Protein AF-A0A6B9CPT3-F1 (afdb_monomer_lite)

Structure (mmCIF, N/CA/C/O backbone):
data_AF-A0A6B9CPT3-F1
#
_entry.id   AF-A0A6B9CPT3-F1
#
loop_
_atom_site.group_PDB
_atom_site.id
_atom_site.type_symbol
_atom_site.label_atom_id
_atom_site.label_alt_id
_atom_site.label_comp_id
_atom_site.label_asym_id
_atom_site.label_entity_id
_atom_site.label_seq_id
_atom_site.pdbx_PDB_ins_code
_atom_site.Cartn_x
_atom_site.Cartn_y
_atom_site.Cartn_z
_atom_site.occupancy
_atom_site.B_iso_or_equiv
_atom_site.auth_seq_id
_atom_site.auth_comp_id
_atom_site.auth_asym_id
_atom_site.auth_atom_id
_atom_site.pdbx_PDB_model_num
ATOM 1 N N . MET A 1 1 ? 29.192 -1.427 -37.823 1.00 50.38 1 MET A N 1
ATOM 2 C CA . MET A 1 1 ? 28.369 -2.431 -37.105 1.00 50.38 1 MET A CA 1
ATOM 3 C C . MET A 1 1 ? 28.398 -2.296 -35.576 1.00 50.38 1 MET A C 1
ATOM 5 O O . MET A 1 1 ? 27.333 -2.346 -34.985 1.00 50.38 1 MET A O 1
ATOM 9 N N . LYS A 1 2 ? 29.539 -2.023 -34.915 1.00 53.00 2 LYS A N 1
ATOM 10 C CA . LYS A 1 2 ? 29.607 -1.888 -33.436 1.00 53.00 2 LYS A CA 1
ATOM 11 C C . LYS A 1 2 ? 28.762 -0.747 -32.826 1.00 53.00 2 LYS A C 1
ATOM 13 O O . LYS A 1 2 ? 28.281 -0.882 -31.710 1.00 53.00 2 LYS A O 1
ATOM 18 N N . ARG A 1 3 ? 28.536 0.356 -33.556 1.00 56.22 3 ARG A N 1
ATOM 19 C CA . ARG A 1 3 ? 27.731 1.497 -33.068 1.00 56.22 3 ARG A CA 1
ATOM 20 C C . ARG A 1 3 ? 26.215 1.257 -33.093 1.00 56.22 3 ARG A C 1
ATOM 22 O O . ARG A 1 3 ? 25.515 1.849 -32.286 1.00 56.22 3 ARG A O 1
ATOM 29 N N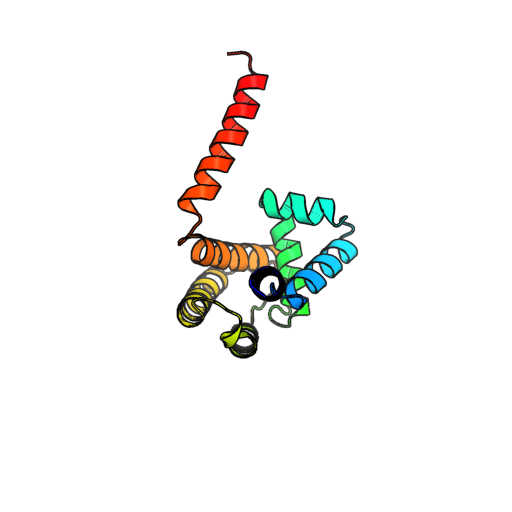 . ALA A 1 4 ? 25.721 0.360 -33.952 1.00 61.12 4 ALA A N 1
ATOM 30 C CA . ALA A 1 4 ? 24.296 0.018 -34.007 1.00 61.12 4 ALA A CA 1
ATOM 31 C C . ALA A 1 4 ? 23.865 -0.850 -32.809 1.00 61.12 4 ALA A C 1
ATOM 33 O O . ALA A 1 4 ? 22.780 -0.667 -32.270 1.00 61.12 4 ALA A O 1
ATOM 34 N N . PHE A 1 5 ? 24.753 -1.730 -32.334 1.00 61.31 5 PHE A N 1
ATOM 35 C CA . PHE A 1 5 ? 24.489 -2.600 -31.183 1.00 61.31 5 PHE A CA 1
ATOM 36 C C . PHE A 1 5 ? 24.385 -1.817 -29.862 1.00 61.31 5 PHE A C 1
ATOM 38 O O . PHE A 1 5 ? 23.575 -2.143 -29.002 1.00 61.31 5 PHE A O 1
ATOM 45 N N . SER A 1 6 ? 25.161 -0.735 -29.726 1.00 62.16 6 SER A N 1
ATOM 46 C CA . SER A 1 6 ? 25.170 0.085 -28.508 1.00 62.16 6 SER A CA 1
ATOM 47 C C . SER A 1 6 ? 23.889 0.905 -28.324 1.00 62.16 6 SER A C 1
ATOM 49 O O . SER A 1 6 ? 23.477 1.124 -27.191 1.00 62.16 6 SER A O 1
ATOM 51 N N . VAL A 1 7 ? 23.249 1.344 -29.412 1.00 66.50 7 VAL A N 1
ATOM 52 C CA . VAL A 1 7 ? 21.976 2.087 -29.346 1.00 66.50 7 VAL A CA 1
ATOM 53 C C . VAL A 1 7 ? 20.823 1.142 -28.998 1.00 66.50 7 VAL A C 1
ATOM 55 O O . VAL A 1 7 ? 19.951 1.499 -28.211 1.00 66.50 7 VAL A O 1
ATOM 58 N N . LEU A 1 8 ? 20.858 -0.093 -29.505 1.00 62.88 8 LEU A N 1
ATOM 59 C CA . LEU A 1 8 ? 19.820 -1.097 -29.265 1.00 62.88 8 LEU A CA 1
ATOM 60 C C . LEU A 1 8 ? 19.758 -1.536 -27.790 1.00 62.88 8 LEU A C 1
ATOM 62 O O . LEU A 1 8 ? 18.670 -1.670 -27.236 1.00 62.88 8 LEU A O 1
ATOM 66 N N . CYS A 1 9 ? 20.910 -1.664 -27.121 1.00 61.91 9 CYS A N 1
ATOM 67 C CA . CYS A 1 9 ? 20.956 -1.949 -25.684 1.00 61.91 9 CYS A CA 1
ATOM 68 C C . CYS A 1 9 ? 20.406 -0.797 -24.830 1.00 61.91 9 CYS A C 1
ATOM 70 O O . CYS A 1 9 ? 19.737 -1.052 -23.836 1.00 61.91 9 CYS A O 1
ATOM 72 N N . VAL A 1 10 ? 20.636 0.462 -25.215 1.00 63.62 10 VAL A N 1
ATOM 73 C CA . VAL A 1 10 ? 20.115 1.622 -24.469 1.00 63.62 10 VAL A CA 1
ATOM 74 C C . VAL A 1 10 ? 18.590 1.711 -24.584 1.00 63.62 10 VAL A C 1
ATOM 76 O O . VAL A 1 10 ? 17.924 1.950 -23.582 1.00 63.62 10 VAL A O 1
ATOM 79 N N . PHE A 1 11 ? 18.020 1.437 -25.763 1.00 59.22 11 PHE A N 1
ATOM 80 C CA . PHE A 1 11 ? 16.563 1.370 -25.933 1.00 59.22 11 PHE A CA 1
ATOM 81 C C . PHE A 1 11 ? 15.926 0.194 -25.180 1.00 59.22 11 PHE A C 1
ATOM 83 O O . PHE A 1 11 ? 14.846 0.357 -24.619 1.00 59.22 11 PHE A O 1
ATOM 90 N N . LEU A 1 12 ? 16.602 -0.959 -25.104 1.00 57.88 12 LEU A N 1
ATOM 91 C CA . LEU A 1 12 ? 16.138 -2.092 -24.298 1.00 57.88 12 LEU A CA 1
ATOM 92 C C . LEU A 1 12 ? 16.146 -1.765 -22.797 1.00 57.88 12 LEU A C 1
ATOM 94 O O . LEU A 1 12 ? 15.153 -2.014 -22.125 1.00 57.88 12 LEU A O 1
ATOM 98 N N . ILE A 1 13 ? 17.208 -1.144 -22.275 1.00 56.84 13 ILE A N 1
ATOM 99 C CA . ILE A 1 13 ? 17.296 -0.772 -20.851 1.00 56.84 13 ILE A CA 1
ATOM 100 C C . ILE A 1 13 ? 16.259 0.304 -20.492 1.00 56.84 13 ILE A C 1
ATOM 102 O O . ILE A 1 13 ? 15.638 0.229 -19.434 1.00 56.84 13 ILE A O 1
ATOM 106 N N . LEU A 1 14 ? 16.025 1.276 -21.380 1.00 52.91 14 LEU A N 1
ATOM 107 C CA . LEU A 1 14 ? 14.992 2.293 -21.173 1.00 52.91 14 LEU A CA 1
ATOM 108 C C . LEU A 1 14 ? 13.578 1.697 -21.219 1.00 52.91 14 LEU A C 1
ATOM 110 O O . LEU A 1 14 ? 12.744 2.100 -20.418 1.00 52.91 14 LEU A O 1
ATOM 114 N N . GLY A 1 15 ? 13.312 0.705 -22.076 1.00 53.53 15 GLY A N 1
ATOM 115 C CA . GLY A 1 15 ? 12.013 0.021 -22.132 1.00 53.53 15 GLY A CA 1
ATOM 116 C C . GLY A 1 15 ? 11.640 -0.709 -20.835 1.00 53.53 15 GLY A C 1
ATOM 117 O O . GLY A 1 15 ? 10.478 -0.683 -20.438 1.00 53.53 15 GLY A O 1
ATOM 118 N N . TYR A 1 16 ? 12.620 -1.288 -20.134 1.00 53.69 16 TYR A N 1
ATOM 119 C CA . TYR A 1 16 ? 12.400 -1.971 -18.851 1.00 53.69 16 TYR A CA 1
ATOM 120 C C . TYR A 1 16 ? 12.126 -1.020 -17.674 1.00 53.69 16 TYR A C 1
ATOM 122 O O . TYR A 1 16 ? 11.548 -1.441 -16.678 1.00 53.69 16 TYR A O 1
ATOM 130 N N . ALA A 1 17 ? 12.513 0.256 -17.762 1.00 49.72 17 ALA A N 1
ATOM 131 C CA . ALA A 1 17 ? 12.327 1.209 -16.665 1.00 49.72 17 ALA A CA 1
ATOM 132 C C . ALA A 1 17 ? 10.910 1.821 -16.603 1.00 49.72 17 ALA A C 1
ATOM 134 O O . ALA A 1 17 ? 10.546 2.405 -15.584 1.00 49.72 17 ALA A O 1
ATOM 135 N N . TYR A 1 18 ? 10.104 1.699 -17.666 1.00 50.78 18 TYR A N 1
ATOM 136 C CA . TYR A 1 18 ? 8.787 2.347 -17.771 1.00 50.78 18 TYR A CA 1
ATOM 137 C C . TYR A 1 18 ? 7.596 1.495 -17.309 1.00 50.78 18 TYR A C 1
ATOM 139 O O . TYR A 1 18 ? 6.465 1.969 -17.358 1.00 50.78 18 TYR A O 1
ATOM 147 N N . SER A 1 19 ? 7.804 0.269 -16.826 1.00 48.72 19 SER A N 1
ATOM 148 C CA . SER A 1 19 ? 6.710 -0.592 -16.352 1.00 48.72 19 SER A CA 1
ATOM 149 C C . SER A 1 19 ? 6.339 -0.376 -14.879 1.00 48.72 19 SER A C 1
ATOM 151 O O . SER A 1 19 ? 5.795 -1.282 -14.252 1.00 48.72 19 SER A O 1
ATOM 153 N N . ILE A 1 20 ? 6.626 0.798 -14.302 1.00 50.06 20 ILE A N 1
ATOM 154 C CA . ILE A 1 20 ? 6.129 1.143 -12.963 1.00 50.06 20 ILE A CA 1
ATOM 155 C C . ILE A 1 20 ? 4.635 1.475 -13.076 1.00 50.06 20 ILE A C 1
ATOM 157 O O . ILE A 1 20 ? 4.250 2.583 -13.434 1.00 50.06 20 ILE A O 1
ATOM 161 N N . ASP A 1 21 ? 3.830 0.445 -12.825 1.00 56.88 21 ASP A N 1
ATOM 162 C CA . ASP A 1 21 ? 2.444 0.434 -12.346 1.00 56.88 21 ASP A CA 1
ATOM 163 C C . ASP A 1 21 ? 1.580 1.670 -12.681 1.00 56.88 21 ASP A C 1
ATOM 165 O O . ASP A 1 21 ? 1.229 2.504 -11.839 1.00 56.88 21 ASP A O 1
ATOM 169 N N . LEU A 1 22 ? 1.217 1.779 -13.965 1.00 57.62 22 LEU A N 1
ATOM 170 C CA . LEU A 1 22 ? 0.349 2.830 -14.511 1.00 57.62 22 LEU A CA 1
ATOM 171 C C . LEU A 1 22 ? -0.996 2.941 -13.774 1.00 57.62 22 LEU A C 1
ATOM 173 O O . LEU A 1 22 ? -1.563 4.034 -13.713 1.00 57.62 22 LEU A O 1
ATOM 177 N N . GLN A 1 23 ? -1.508 1.843 -13.207 1.00 67.19 23 GLN A N 1
ATOM 178 C CA . GLN A 1 23 ? -2.791 1.856 -12.511 1.00 67.19 23 GLN A CA 1
ATOM 179 C C . GLN A 1 23 ? -2.691 2.591 -11.179 1.00 67.19 23 GLN A C 1
ATOM 181 O O . GLN A 1 23 ? -3.433 3.551 -10.980 1.00 67.19 23 GLN A O 1
ATOM 186 N N . PHE A 1 24 ? -1.738 2.243 -10.314 1.00 71.62 24 PHE A N 1
ATOM 187 C CA . PHE A 1 24 ? -1.607 2.892 -9.007 1.00 71.62 24 PHE A CA 1
ATOM 188 C C . PHE A 1 24 ? -1.369 4.407 -9.123 1.00 71.62 24 PHE A C 1
ATOM 190 O O . PHE A 1 24 ? -2.013 5.200 -8.434 1.00 71.62 24 PHE A O 1
ATOM 197 N N . VAL A 1 25 ? -0.515 4.827 -10.064 1.00 73.31 25 VAL A N 1
ATOM 198 C CA . VAL A 1 25 ? -0.237 6.252 -10.323 1.00 73.31 25 VAL A CA 1
ATOM 199 C C . VAL A 1 25 ? -1.471 6.979 -10.867 1.00 73.31 25 VAL A C 1
ATOM 201 O O . VAL A 1 25 ? -1.747 8.110 -10.461 1.00 73.31 25 VAL A O 1
ATOM 204 N N . SER A 1 26 ? -2.237 6.340 -11.760 1.00 80.44 26 SER A N 1
ATOM 205 C CA . SER A 1 26 ? -3.469 6.932 -12.298 1.00 80.44 26 SER A CA 1
ATOM 206 C C . SER A 1 26 ? -4.524 7.157 -11.211 1.00 80.44 26 SER A C 1
ATOM 208 O O . SER A 1 26 ? -5.047 8.266 -11.101 1.00 80.44 26 SER A O 1
ATOM 210 N N . GLN A 1 27 ? -4.752 6.156 -10.353 1.00 84.81 27 GLN A N 1
ATOM 21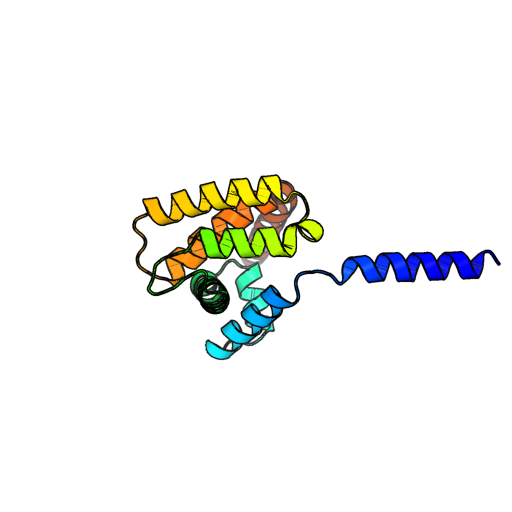1 C CA . GLN A 1 27 ? -5.729 6.225 -9.265 1.00 84.81 27 GLN A CA 1
ATOM 212 C C . GLN A 1 27 ? -5.332 7.270 -8.225 1.00 84.81 27 GLN A C 1
ATOM 214 O O . GLN A 1 27 ? -6.164 8.031 -7.742 1.00 84.81 27 GLN A O 1
ATOM 219 N N . MET A 1 28 ? -4.040 7.370 -7.924 1.00 83.44 28 MET A N 1
ATOM 220 C CA . MET A 1 28 ? -3.530 8.362 -6.988 1.00 83.44 28 MET A CA 1
ATOM 221 C C . MET A 1 28 ? -3.700 9.798 -7.491 1.00 83.44 28 MET A C 1
ATOM 223 O O . MET A 1 28 ? -4.051 10.684 -6.713 1.00 83.44 28 MET A O 1
ATOM 227 N N . LYS A 1 29 ? -3.487 10.036 -8.791 1.00 83.19 29 LYS A N 1
ATOM 228 C CA . LYS A 1 29 ? -3.737 11.346 -9.406 1.00 83.19 29 LYS A CA 1
ATOM 229 C C . LYS A 1 29 ? -5.221 11.710 -9.357 1.00 83.19 29 LYS A C 1
ATOM 231 O O . LYS A 1 29 ? -5.553 12.858 -9.073 1.00 83.19 29 LYS A O 1
ATOM 236 N N . GLU A 1 30 ? -6.092 10.745 -9.632 1.00 88.25 30 GLU A N 1
ATOM 237 C CA . GLU A 1 30 ? -7.542 10.931 -9.588 1.00 88.25 30 GLU A CA 1
ATOM 238 C C . GLU A 1 30 ? -8.017 11.259 -8.168 1.00 88.25 30 GLU A C 1
ATOM 240 O O . GLU A 1 30 ? -8.631 12.302 -7.961 1.00 88.25 30 GLU A O 1
ATOM 245 N N . CYS A 1 31 ? -7.614 10.460 -7.178 1.00 89.69 31 CYS A N 1
ATOM 246 C CA . CYS A 1 31 ? -7.892 10.713 -5.764 1.00 89.69 31 CYS A CA 1
ATOM 247 C C . CYS A 1 31 ? -7.357 12.070 -5.291 1.00 89.69 31 CYS A C 1
ATOM 249 O O . CYS A 1 31 ? -8.042 12.802 -4.583 1.00 89.69 31 CYS A O 1
ATOM 251 N N . GLY A 1 32 ? -6.148 12.447 -5.718 1.00 87.81 32 GLY A N 1
ATOM 252 C CA . GLY A 1 32 ? -5.588 13.762 -5.420 1.00 87.81 32 GLY A CA 1
ATOM 253 C C . GLY A 1 32 ? -6.467 14.890 -5.955 1.00 87.81 32 GLY A C 1
ATOM 254 O O . GLY A 1 32 ? -6.781 15.824 -5.222 1.00 87.81 32 GLY A O 1
ATOM 255 N N . SER A 1 33 ? -6.925 14.764 -7.202 1.00 89.38 33 SER A N 1
ATOM 256 C CA . SER A 1 33 ? -7.807 15.746 -7.833 1.00 89.38 33 SER A CA 1
ATOM 257 C C . SER A 1 33 ? -9.182 15.824 -7.165 1.00 89.38 33 SER A C 1
ATOM 259 O O . SER A 1 33 ? -9.700 16.926 -7.003 1.00 89.38 33 SER A O 1
ATOM 261 N N . GLU A 1 34 ? -9.777 14.693 -6.777 1.00 89.12 34 GLU A N 1
ATOM 262 C CA . GLU A 1 34 ? -11.066 14.648 -6.065 1.00 89.12 34 GLU A CA 1
ATOM 263 C C . GLU A 1 34 ? -10.990 15.338 -4.700 1.00 89.12 34 GLU A C 1
ATOM 265 O O . GLU A 1 34 ? -11.937 15.994 -4.270 1.00 89.12 34 GLU A O 1
ATO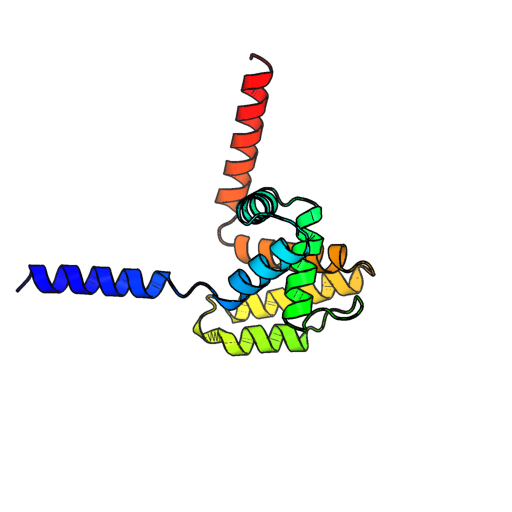M 270 N N . MET A 1 35 ? -9.832 15.251 -4.049 1.00 88.25 35 MET A N 1
ATOM 271 C CA . MET A 1 35 ? -9.555 15.916 -2.779 1.00 88.25 35 MET A CA 1
ATOM 272 C C . MET A 1 35 ? -9.090 17.376 -2.939 1.00 88.25 35 MET A C 1
ATOM 274 O O . MET A 1 35 ? -8.839 18.053 -1.943 1.00 88.25 35 MET A O 1
ATOM 278 N N . GLY A 1 36 ? -8.984 17.879 -4.174 1.00 89.88 36 GLY A N 1
ATOM 279 C CA . GLY A 1 36 ? -8.585 19.258 -4.467 1.00 89.88 36 GLY A CA 1
ATOM 280 C C . GLY A 1 36 ? -7.078 19.524 -4.398 1.00 89.88 36 GLY A C 1
ATOM 281 O O . GLY A 1 36 ? -6.670 20.682 -4.325 1.00 89.88 36 GLY A O 1
ATOM 282 N N . PHE A 1 37 ? -6.248 18.481 -4.428 1.00 87.81 37 PHE A N 1
ATOM 283 C CA . PHE A 1 37 ? -4.794 18.601 -4.434 1.00 87.81 37 PHE A CA 1
ATOM 284 C C . PHE A 1 37 ? -4.227 18.670 -5.852 1.00 87.81 37 PHE A C 1
ATOM 286 O O . PHE A 1 37 ? -4.655 17.956 -6.762 1.00 87.81 37 PHE A O 1
ATOM 293 N N . SER A 1 38 ? -3.194 19.491 -6.030 1.00 87.75 38 SER A N 1
ATOM 294 C CA . SER A 1 38 ? -2.382 19.477 -7.242 1.00 87.75 38 SER A CA 1
ATOM 295 C C . SER A 1 38 ? -1.472 18.237 -7.281 1.00 87.75 38 SER A C 1
ATOM 297 O O . SER A 1 38 ? -1.131 17.677 -6.234 1.00 87.75 38 SER A O 1
ATOM 299 N N . PRO A 1 39 ? -1.018 17.803 -8.470 1.00 81.44 39 PRO A N 1
ATOM 300 C CA . PRO A 1 39 ? -0.059 16.704 -8.589 1.00 81.44 39 PRO A CA 1
ATOM 301 C C . PRO A 1 39 ? 1.227 16.923 -7.776 1.00 81.44 39 PRO A C 1
ATOM 303 O O . PRO A 1 39 ? 1.770 15.981 -7.200 1.00 81.44 39 PRO A O 1
ATOM 306 N N . GLU A 1 40 ? 1.705 18.165 -7.698 1.00 84.00 40 GLU A N 1
ATOM 307 C CA . GLU A 1 40 ? 2.886 18.544 -6.919 1.00 84.00 40 GLU A CA 1
ATOM 308 C C . GLU A 1 40 ? 2.628 18.402 -5.418 1.00 84.00 40 GLU A C 1
ATOM 310 O O . GLU A 1 40 ? 3.467 17.849 -4.709 1.00 84.00 40 GLU A O 1
ATOM 315 N N . GLN A 1 41 ? 1.448 18.820 -4.946 1.00 83.94 41 GLN A N 1
ATOM 316 C CA . GLN A 1 41 ? 1.039 18.644 -3.551 1.00 83.94 41 GLN A CA 1
ATOM 317 C C . GLN A 1 41 ? 0.928 17.162 -3.191 1.00 83.94 41 GLN A C 1
ATOM 319 O O . GLN A 1 41 ? 1.400 16.752 -2.136 1.00 83.94 41 GLN A O 1
ATOM 324 N N . VAL A 1 42 ? 0.370 16.336 -4.079 1.00 82.44 42 VAL A N 1
ATOM 325 C CA . VAL A 1 42 ? 0.302 14.879 -3.888 1.00 82.44 42 VAL A CA 1
ATOM 326 C C . VAL A 1 42 ? 1.698 14.272 -3.733 1.00 82.44 42 VAL A C 1
ATOM 328 O O . VAL A 1 42 ? 1.935 13.499 -2.803 1.00 82.44 42 VAL A O 1
ATOM 331 N N . MET A 1 43 ? 2.642 14.650 -4.599 1.00 79.56 43 MET A N 1
ATOM 332 C CA . MET A 1 43 ? 4.028 14.183 -4.506 1.00 79.56 43 MET A CA 1
ATOM 333 C C . MET A 1 43 ? 4.721 14.656 -3.224 1.00 79.56 43 MET A C 1
ATOM 335 O O . MET A 1 43 ? 5.413 13.874 -2.570 1.00 79.56 43 MET A O 1
ATOM 339 N N . GLU A 1 44 ? 4.524 15.915 -2.838 1.00 81.50 44 GLU A N 1
ATOM 340 C CA . GLU A 1 44 ? 5.101 16.480 -1.619 1.00 81.50 44 GLU A CA 1
ATOM 341 C C . GLU A 1 44 ? 4.547 15.809 -0.356 1.00 81.50 44 GLU A C 1
ATOM 343 O O . GLU A 1 44 ? 5.317 15.444 0.536 1.00 81.50 44 GLU A O 1
ATOM 348 N N . MET A 1 45 ? 3.233 15.583 -0.297 1.00 80.25 45 MET A N 1
ATOM 349 C CA . MET A 1 45 ? 2.580 14.887 0.810 1.00 80.25 45 MET A CA 1
ATOM 350 C C . MET A 1 45 ? 3.113 13.462 0.951 1.00 80.25 45 MET A C 1
ATOM 352 O O . MET A 1 45 ? 3.492 13.060 2.051 1.00 80.25 45 MET A O 1
ATOM 356 N N . MET A 1 46 ? 3.227 12.720 -0.156 1.00 76.06 46 MET A N 1
ATOM 357 C CA . MET A 1 46 ? 3.821 11.380 -0.145 1.00 76.06 46 MET A CA 1
ATOM 358 C C . MET A 1 46 ? 5.260 11.377 0.371 1.00 76.06 46 MET A C 1
ATOM 360 O O . MET A 1 46 ? 5.626 10.497 1.148 1.00 76.06 46 MET A O 1
ATOM 364 N N . ALA A 1 47 ? 6.068 12.360 -0.035 1.00 74.31 47 ALA A N 1
ATOM 365 C CA . ALA A 1 47 ? 7.454 12.473 0.407 1.00 74.31 47 ALA A CA 1
ATOM 366 C C . ALA A 1 47 ? 7.569 12.807 1.903 1.00 74.31 47 ALA A C 1
ATOM 368 O O . ALA A 1 47 ? 8.505 12.363 2.566 1.00 74.31 47 ALA A O 1
ATOM 369 N N . LYS A 1 48 ? 6.626 13.588 2.439 1.00 74.12 48 LYS A N 1
ATOM 370 C CA . LYS A 1 48 ? 6.611 14.019 3.844 1.00 74.12 48 LYS A CA 1
ATOM 371 C C . LYS A 1 48 ? 5.853 13.076 4.777 1.00 74.12 48 LYS A C 1
ATOM 373 O O . LYS A 1 48 ? 5.922 13.273 5.986 1.00 74.12 48 LYS A O 1
ATOM 378 N N . ASN A 1 49 ? 5.163 12.072 4.231 1.00 69.12 49 ASN A N 1
ATOM 379 C CA . ASN A 1 49 ? 4.236 11.212 4.966 1.00 69.12 49 ASN A CA 1
ATOM 380 C C . ASN A 1 49 ? 3.251 12.037 5.818 1.00 69.12 49 ASN A C 1
ATOM 382 O O . ASN A 1 49 ? 3.091 11.801 7.015 1.00 69.12 49 ASN A O 1
ATOM 386 N N . ASP A 1 50 ? 2.652 13.057 5.196 1.00 72.00 50 ASP A N 1
ATOM 387 C CA . ASP A 1 50 ? 1.668 13.924 5.848 1.00 72.00 50 ASP A CA 1
ATOM 388 C C . ASP A 1 50 ? 0.471 13.090 6.353 1.00 72.00 50 ASP A C 1
ATOM 390 O O . ASP A 1 50 ? 0.096 12.091 5.736 1.00 72.00 50 ASP A O 1
ATOM 394 N N . GLY A 1 51 ? -0.168 13.496 7.453 1.00 67.94 51 GLY A N 1
ATOM 395 C CA . GLY A 1 51 ? -1.364 12.824 7.972 1.00 67.94 51 GLY A CA 1
ATOM 396 C C . GLY A 1 51 ? -2.495 12.736 6.938 1.00 67.94 51 GLY A C 1
ATOM 397 O O . GLY A 1 51 ? -3.267 11.777 6.946 1.00 67.94 51 GLY A O 1
ATOM 398 N N . GLN A 1 52 ? -2.547 13.673 5.984 1.00 74.44 52 GLN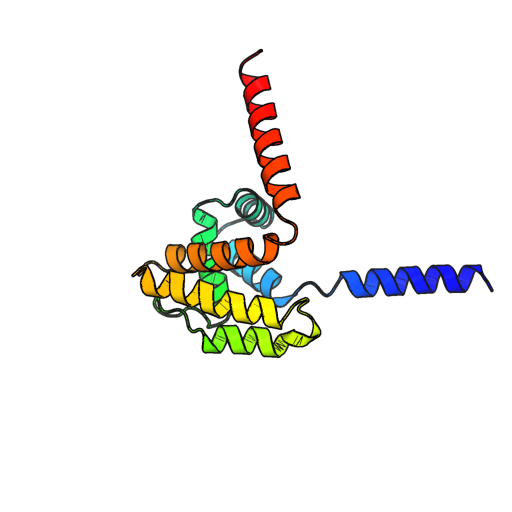 A N 1
ATOM 399 C CA . GLN A 1 52 ? -3.513 13.659 4.877 1.00 74.44 52 GLN A CA 1
ATOM 400 C C . GLN A 1 52 ? -3.241 12.567 3.825 1.00 74.44 52 GLN A C 1
ATOM 402 O O . GLN A 1 52 ? -4.151 12.170 3.093 1.00 74.44 52 GLN A O 1
ATOM 407 N N . VAL A 1 53 ? -2.025 12.008 3.786 1.00 83.38 53 VAL A N 1
ATOM 408 C CA . VAL A 1 53 ? -1.666 10.895 2.890 1.00 83.38 53 VAL A CA 1
ATOM 409 C C . VAL A 1 53 ? -2.477 9.643 3.219 1.00 83.38 53 VAL A C 1
ATOM 411 O O . VAL A 1 53 ? -2.762 8.854 2.321 1.00 83.38 53 VAL A O 1
ATOM 414 N N . GLY A 1 54 ? -2.895 9.465 4.477 1.00 86.06 54 GLY A N 1
ATOM 415 C CA . GLY A 1 54 ? -3.749 8.345 4.877 1.00 86.06 54 GLY A CA 1
ATOM 416 C C . GLY A 1 54 ? -5.078 8.320 4.121 1.00 86.06 54 GLY A C 1
ATOM 417 O O . GLY A 1 54 ? -5.461 7.276 3.598 1.00 86.06 54 GLY A O 1
ATOM 418 N N . CYS A 1 55 ? -5.727 9.478 3.972 1.00 89.75 55 CYS A N 1
ATOM 419 C CA . CYS A 1 55 ? -6.967 9.601 3.203 1.00 89.75 55 CYS A CA 1
ATOM 420 C C . CYS A 1 55 ? -6.744 9.391 1.703 1.00 89.75 55 CYS A C 1
ATOM 422 O O . CYS A 1 55 ? -7.536 8.719 1.050 1.00 89.75 55 CYS A O 1
ATOM 424 N N . LEU A 1 56 ? -5.636 9.903 1.160 1.00 89.38 56 LEU A N 1
ATOM 425 C CA . LEU A 1 56 ? -5.293 9.677 -0.243 1.00 89.38 56 LEU A CA 1
ATOM 426 C C . LEU A 1 56 ? -5.079 8.180 -0.529 1.00 89.38 56 LEU A C 1
ATOM 428 O O . LEU A 1 56 ? -5.589 7.649 -1.512 1.00 89.38 56 LEU A O 1
ATOM 432 N N . ARG A 1 57 ? -4.360 7.483 0.359 1.00 88.94 57 ARG A N 1
ATOM 433 C CA . ARG A 1 57 ? -4.146 6.029 0.296 1.00 88.94 57 ARG A CA 1
ATOM 434 C C . ARG A 1 57 ? -5.456 5.260 0.433 1.00 88.94 57 ARG A C 1
ATOM 436 O O . ARG A 1 57 ? -5.664 4.301 -0.303 1.00 88.94 57 ARG A O 1
ATOM 443 N N . ALA A 1 58 ? -6.338 5.695 1.331 1.00 91.44 58 ALA A N 1
ATOM 444 C CA . ALA A 1 58 ? -7.668 5.120 1.485 1.00 91.44 58 ALA A CA 1
ATOM 445 C C . ALA A 1 58 ? -8.480 5.239 0.190 1.00 91.44 58 ALA A C 1
ATOM 447 O O . ALA A 1 58 ? -8.964 4.223 -0.292 1.00 91.44 58 ALA A O 1
ATOM 448 N N . CYS A 1 59 ? -8.522 6.422 -0.430 1.00 92.62 59 CYS A N 1
ATOM 449 C CA . CYS A 1 59 ? -9.211 6.626 -1.706 1.00 92.62 59 CYS A CA 1
ATOM 450 C C . CYS A 1 59 ? -8.689 5.686 -2.804 1.00 92.62 59 CYS A C 1
ATOM 452 O O . CYS A 1 59 ? -9.469 5.076 -3.534 1.00 92.62 59 CYS A O 1
ATOM 454 N N . VAL A 1 60 ? -7.367 5.495 -2.900 1.00 90.56 60 VAL A N 1
ATOM 455 C CA . VAL A 1 60 ? -6.797 4.551 -3.876 1.00 90.56 60 VAL A CA 1
ATOM 456 C C . VAL A 1 60 ? -7.256 3.120 -3.585 1.00 90.56 60 VAL A C 1
ATOM 458 O O . VAL A 1 60 ? -7.651 2.407 -4.505 1.00 90.56 60 VAL A O 1
ATOM 461 N N . LEU A 1 61 ? -7.256 2.696 -2.318 1.00 90.88 61 LEU A N 1
ATOM 462 C CA . LEU A 1 61 ? -7.753 1.373 -1.928 1.00 90.88 61 LEU A CA 1
ATOM 463 C C . LEU A 1 61 ? -9.251 1.206 -2.220 1.00 90.88 61 LEU A C 1
ATOM 465 O O . LEU A 1 61 ? -9.666 0.116 -2.611 1.00 90.88 61 LEU A O 1
ATOM 469 N N . GLU A 1 62 ? -10.051 2.261 -2.078 1.00 92.44 62 GLU A N 1
ATOM 470 C CA . GLU A 1 62 ? -11.473 2.250 -2.437 1.00 92.44 62 GLU A CA 1
ATOM 471 C C . GLU A 1 62 ? -11.682 2.094 -3.941 1.00 92.44 62 GLU A C 1
ATOM 473 O O . GLU A 1 62 ? -12.459 1.238 -4.364 1.00 92.44 62 GLU A O 1
ATOM 478 N N . LYS A 1 63 ? -10.945 2.847 -4.768 1.00 90.12 63 LYS A N 1
ATOM 479 C CA . LYS A 1 63 ? -11.038 2.723 -6.231 1.00 90.12 63 LYS A CA 1
ATOM 480 C C . LYS A 1 63 ? -10.556 1.365 -6.742 1.00 90.12 63 LYS A C 1
ATOM 482 O O . LYS A 1 63 ? -11.085 0.852 -7.724 1.00 90.12 63 LYS A O 1
ATOM 487 N N . LEU A 1 64 ? -9.599 0.750 -6.050 1.00 87.19 64 LEU A N 1
ATOM 488 C CA . LEU A 1 64 ? -9.168 -0.627 -6.305 1.00 87.19 64 LEU A CA 1
ATOM 489 C C . LEU A 1 64 ? -10.165 -1.679 -5.784 1.00 87.19 64 LEU A C 1
ATOM 491 O O . LEU A 1 64 ? -9.956 -2.874 -5.985 1.00 87.19 64 LEU A O 1
ATOM 495 N N . GLY A 1 65 ? -11.233 -1.260 -5.099 1.00 89.88 65 GLY A N 1
ATOM 496 C CA . GLY A 1 65 ? -12.242 -2.131 -4.497 1.00 89.88 65 GLY A CA 1
ATOM 497 C C . GLY A 1 65 ? -11.776 -2.855 -3.232 1.00 89.88 65 GLY A C 1
ATOM 498 O O . GLY A 1 65 ? -12.536 -3.645 -2.676 1.00 89.88 65 GLY A O 1
ATOM 499 N N . ALA A 1 66 ? -10.548 -2.589 -2.780 1.00 91.62 66 ALA A N 1
ATOM 500 C CA . ALA A 1 66 ? -9.909 -3.224 -1.635 1.00 91.62 66 ALA A CA 1
ATOM 501 C C . ALA A 1 66 ? -10.369 -2.648 -0.293 1.00 91.62 66 ALA A C 1
ATOM 503 O O . ALA A 1 66 ? -10.233 -3.321 0.719 1.00 91.62 66 ALA A O 1
ATOM 504 N N . LEU A 1 67 ? -10.891 -1.425 -0.257 1.00 91.88 67 LEU A N 1
ATOM 505 C CA . LEU A 1 67 ? -11.473 -0.815 0.937 1.00 91.88 67 LEU A CA 1
ATOM 506 C C . LEU A 1 67 ? -12.918 -0.431 0.632 1.00 91.88 67 LEU A C 1
ATOM 508 O O . LEU A 1 67 ? -13.173 0.288 -0.324 1.00 91.88 67 LEU A O 1
ATOM 512 N N . GLN A 1 68 ? -13.876 -0.908 1.421 1.00 90.19 68 GLN A N 1
ATOM 513 C CA . GLN A 1 68 ? -15.285 -0.544 1.264 1.00 90.19 68 GLN A CA 1
ATOM 514 C C . GLN A 1 68 ? -15.935 -0.416 2.633 1.00 90.19 68 GLN A C 1
ATOM 516 O O . GLN A 1 68 ? -15.856 -1.336 3.445 1.00 90.19 68 GLN A O 1
ATOM 521 N N . ASN A 1 69 ? -16.594 0.715 2.894 1.00 86.56 69 ASN A N 1
ATOM 522 C CA . ASN A 1 69 ? -17.319 0.965 4.147 1.00 86.56 69 ASN A CA 1
ATOM 523 C C . ASN A 1 69 ? -16.459 0.724 5.405 1.00 86.56 69 ASN A C 1
ATOM 525 O O . ASN A 1 69 ? -16.902 0.085 6.357 1.00 86.56 69 ASN A O 1
ATOM 529 N N . GLY A 1 70 ? -15.198 1.169 5.384 1.00 85.38 70 GLY A N 1
ATOM 530 C CA . GLY A 1 70 ? -14.255 0.940 6.486 1.00 85.38 70 GLY A CA 1
ATOM 531 C C . GLY A 1 70 ? -13.780 -0.508 6.648 1.00 85.38 70 GLY A C 1
ATOM 532 O O . GLY A 1 70 ? -13.142 -0.819 7.646 1.00 85.38 70 GLY A O 1
ATOM 533 N N . ASN A 1 71 ? -14.059 -1.398 5.692 1.00 88.12 71 ASN A N 1
ATOM 534 C CA . ASN A 1 71 ? -13.572 -2.771 5.715 1.00 88.12 71 ASN A CA 1
ATOM 535 C C . ASN A 1 71 ? -12.564 -3.016 4.591 1.00 88.12 71 ASN A C 1
ATOM 537 O O . ASN A 1 71 ? -12.857 -2.784 3.417 1.00 88.12 71 ASN A O 1
ATOM 541 N N . LEU A 1 72 ? -11.378 -3.487 4.966 1.00 91.81 72 LEU A N 1
ATOM 542 C CA . LEU A 1 72 ? -10.330 -3.865 4.030 1.00 91.81 72 LEU A CA 1
ATOM 543 C C . LEU A 1 72 ? -10.570 -5.315 3.575 1.00 91.81 72 LEU A C 1
ATOM 545 O O . LEU A 1 72 ? -10.720 -6.215 4.404 1.00 91.81 72 LEU A O 1
ATOM 549 N N . ASP A 1 73 ? -10.579 -5.559 2.269 1.00 92.81 73 ASP A N 1
ATOM 550 C CA . ASP A 1 73 ? -10.714 -6.884 1.670 1.00 92.81 73 ASP A CA 1
ATOM 551 C C . ASP A 1 73 ? -9.348 -7.404 1.205 1.00 92.81 73 ASP A C 1
ATOM 553 O O . ASP A 1 73 ? -8.795 -7.022 0.167 1.00 92.81 73 ASP A O 1
ATOM 557 N N . LYS A 1 74 ? -8.810 -8.335 1.993 1.00 92.44 74 LYS A N 1
ATOM 558 C CA . LYS A 1 74 ? -7.556 -9.028 1.698 1.00 92.44 74 LYS A CA 1
ATOM 559 C C . LYS A 1 74 ? -7.606 -9.803 0.379 1.00 92.44 74 LYS A C 1
ATOM 561 O O . LYS A 1 74 ? -6.581 -9.899 -0.290 1.00 92.44 74 LYS A O 1
ATOM 566 N N . ASN A 1 75 ? -8.751 -10.367 -0.004 1.00 93.50 75 ASN A N 1
ATOM 567 C CA . ASN A 1 75 ? -8.854 -11.184 -1.214 1.00 93.50 75 ASN A CA 1
ATOM 568 C C . ASN A 1 75 ? -8.718 -10.326 -2.470 1.00 93.50 75 ASN A C 1
ATOM 570 O O . ASN A 1 75 ? -8.061 -10.745 -3.423 1.00 93.50 75 ASN A O 1
ATOM 574 N N . VAL A 1 76 ? -9.281 -9.115 -2.453 1.00 92.62 76 VAL A N 1
ATOM 575 C CA . VAL A 1 76 ? -9.111 -8.147 -3.544 1.00 92.62 76 VAL A CA 1
ATOM 576 C C . VAL A 1 76 ? -7.639 -7.757 -3.672 1.00 92.62 76 VAL A C 1
ATOM 578 O O . VAL A 1 76 ? -7.077 -7.842 -4.762 1.00 92.62 76 VAL A O 1
ATOM 581 N N . LEU A 1 77 ? -6.973 -7.436 -2.558 1.00 90.19 77 LEU A N 1
ATOM 582 C CA . LEU A 1 77 ? -5.541 -7.114 -2.552 1.00 90.19 77 LEU A CA 1
ATOM 583 C C . LEU A 1 77 ? -4.672 -8.280 -3.038 1.00 90.19 77 LEU A C 1
ATOM 585 O O . LEU A 1 77 ? -3.784 -8.085 -3.865 1.00 90.19 77 LEU A O 1
ATOM 589 N N . ALA A 1 78 ? -4.946 -9.499 -2.576 1.00 91.75 78 ALA A N 1
ATOM 590 C CA . ALA A 1 78 ? -4.232 -10.693 -3.013 1.00 91.75 78 ALA A CA 1
ATOM 591 C C . ALA A 1 78 ? -4.455 -10.975 -4.507 1.00 91.75 78 ALA A C 1
ATOM 593 O O . ALA A 1 78 ? -3.521 -11.368 -5.201 1.00 91.75 78 ALA A O 1
ATOM 594 N N . SER A 1 79 ? -5.668 -10.738 -5.018 1.00 92.38 79 SER A N 1
ATOM 595 C CA . SER A 1 79 ? -5.967 -10.868 -6.445 1.00 92.38 79 SER A CA 1
ATOM 596 C C . SER A 1 79 ? -5.199 -9.843 -7.278 1.00 92.38 79 SER A C 1
ATOM 598 O O . SER A 1 79 ? -4.623 -10.211 -8.298 1.00 92.38 79 SER A O 1
ATOM 600 N N . LEU A 1 80 ? -5.130 -8.586 -6.828 1.00 87.62 80 LEU A N 1
ATOM 601 C CA . LEU A 1 80 ? -4.350 -7.540 -7.495 1.00 87.62 80 LEU A CA 1
ATOM 602 C C . LEU A 1 80 ? -2.853 -7.878 -7.526 1.00 87.62 80 LEU A C 1
ATOM 604 O O . LEU A 1 80 ? -2.213 -7.694 -8.561 1.00 87.62 80 LEU A O 1
ATOM 608 N N . LEU A 1 81 ? -2.304 -8.421 -6.433 1.00 88.00 81 LEU A N 1
ATOM 609 C CA . LEU A 1 81 ? -0.921 -8.903 -6.405 1.00 88.00 81 LEU A CA 1
ATOM 610 C C . LEU A 1 81 ? -0.711 -10.074 -7.374 1.00 88.00 81 LEU A C 1
ATOM 612 O O . LEU A 1 81 ? 0.260 -10.073 -8.122 1.00 88.00 81 LEU A O 1
ATOM 616 N N . GLU A 1 82 ? -1.609 -11.062 -7.392 1.00 91.19 82 GLU A N 1
ATOM 617 C CA . GLU A 1 82 ? -1.493 -12.234 -8.273 1.00 91.19 82 GLU A CA 1
ATOM 618 C C . GLU A 1 82 ? -1.576 -11.848 -9.759 1.00 91.19 82 GLU A C 1
ATOM 620 O O . GLU A 1 82 ? -0.815 -12.373 -10.570 1.00 91.19 82 GLU A O 1
ATOM 625 N N . GLN A 1 83 ? -2.447 -10.896 -10.115 1.00 88.44 83 GLN A N 1
ATOM 626 C C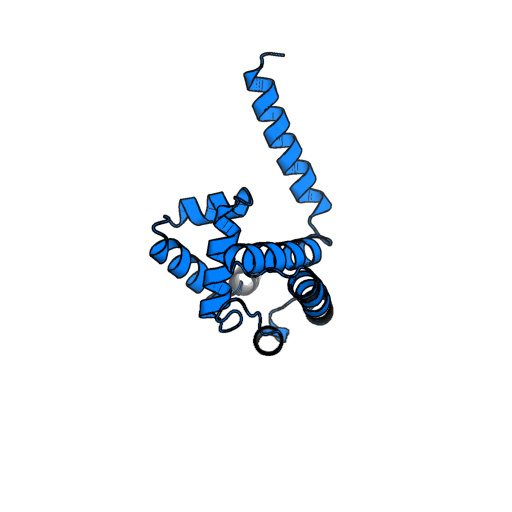A . GLN A 1 83 ? -2.570 -10.365 -11.480 1.00 88.44 83 GLN A CA 1
ATOM 627 C C . GLN A 1 83 ? -1.292 -9.666 -11.966 1.00 88.44 83 GLN A C 1
ATOM 629 O O . GLN A 1 83 ? -1.043 -9.618 -13.168 1.00 88.44 83 GLN A O 1
ATOM 634 N N . ASN A 1 84 ? -0.480 -9.155 -11.040 1.00 83.12 84 ASN A N 1
ATOM 635 C CA . ASN A 1 84 ? 0.749 -8.417 -11.324 1.00 83.12 84 ASN A CA 1
ATOM 636 C C . ASN A 1 84 ? 2.011 -9.170 -10.870 1.00 83.12 84 ASN A C 1
ATOM 638 O O . ASN A 1 84 ? 3.093 -8.595 -10.802 1.00 83.12 84 ASN A O 1
ATOM 642 N N . LYS A 1 85 ? 1.924 -10.470 -10.568 1.00 86.50 85 LYS A N 1
ATOM 643 C CA . LYS A 1 85 ? 3.061 -11.222 -10.009 1.00 86.50 85 LYS A CA 1
ATOM 644 C C . LYS A 1 85 ? 4.315 -11.198 -10.885 1.00 86.50 85 LYS A C 1
ATOM 646 O O . LYS A 1 85 ? 5.422 -11.223 -10.359 1.00 86.50 85 LYS A O 1
ATOM 651 N N . ASP A 1 86 ? 4.140 -11.122 -12.204 1.00 83.75 86 ASP A N 1
ATOM 652 C CA . ASP A 1 86 ? 5.239 -11.132 -13.173 1.00 83.75 86 ASP A CA 1
ATOM 653 C C . ASP A 1 86 ? 5.978 -9.783 -13.230 1.00 83.75 86 ASP A C 1
ATOM 655 O O . ASP A 1 86 ? 7.124 -9.718 -13.678 1.00 83.75 86 ASP A O 1
ATOM 659 N N . THR A 1 87 ? 5.340 -8.701 -12.771 1.00 78.56 87 THR A N 1
ATOM 660 C CA . THR A 1 87 ? 5.918 -7.349 -12.713 1.00 78.56 87 THR A CA 1
ATOM 661 C C . THR A 1 87 ? 6.410 -6.982 -11.314 1.00 78.56 87 THR A C 1
ATOM 663 O O . THR A 1 87 ? 7.202 -6.050 -11.170 1.00 78.56 87 THR A O 1
ATOM 666 N N . ILE A 1 88 ? 5.983 -7.723 -10.288 1.00 78.44 88 ILE A N 1
ATOM 667 C CA . ILE A 1 88 ? 6.317 -7.472 -8.888 1.00 78.44 88 ILE A CA 1
ATOM 668 C C . ILE A 1 88 ? 7.605 -8.222 -8.499 1.00 78.44 88 ILE A C 1
ATOM 670 O O . ILE A 1 88 ? 7.598 -9.450 -8.359 1.00 78.44 88 ILE A O 1
ATOM 674 N N . PRO A 1 89 ? 8.723 -7.518 -8.241 1.00 77.94 89 PRO A N 1
ATOM 675 C CA . PRO A 1 89 ? 9.906 -8.157 -7.680 1.00 77.94 89 PRO A CA 1
ATOM 676 C C . PRO A 1 89 ? 9.608 -8.643 -6.257 1.00 77.94 89 PRO A C 1
ATOM 678 O O . PRO A 1 89 ? 8.981 -7.938 -5.471 1.00 77.94 89 PRO A O 1
ATOM 681 N N . ASN A 1 90 ? 10.100 -9.831 -5.899 1.00 84.44 90 ASN A N 1
ATOM 682 C CA . ASN A 1 90 ? 9.874 -10.441 -4.582 1.00 84.44 90 ASN A CA 1
ATOM 683 C C . ASN A 1 90 ? 8.382 -10.648 -4.246 1.00 84.44 90 ASN A C 1
ATOM 685 O O . ASN A 1 90 ? 7.977 -10.467 -3.097 1.00 84.44 90 ASN A O 1
ATOM 689 N N . TYR A 1 91 ? 7.573 -11.052 -5.236 1.00 85.81 91 TYR A N 1
ATOM 690 C CA . TYR A 1 91 ? 6.138 -11.334 -5.088 1.00 85.81 91 TYR A CA 1
ATOM 691 C C . TYR A 1 91 ? 5.789 -12.121 -3.814 1.00 85.81 91 TYR A C 1
ATOM 693 O O . TYR A 1 91 ? 4.960 -11.668 -3.030 1.00 85.81 91 TYR A O 1
ATOM 701 N N . GLU A 1 92 ? 6.462 -13.248 -3.556 1.00 88.69 92 GLU A N 1
ATOM 702 C CA . GLU A 1 92 ? 6.208 -14.086 -2.371 1.00 88.69 92 GLU A CA 1
ATOM 703 C C . GLU A 1 92 ? 6.393 -13.318 -1.055 1.00 88.69 92 GLU A C 1
ATOM 705 O O . GLU A 1 92 ? 5.614 -13.467 -0.115 1.00 88.69 92 GLU A O 1
ATOM 710 N N . GLN A 1 93 ? 7.395 -12.438 -0.997 1.00 87.75 93 GLN A N 1
ATOM 711 C CA . GLN A 1 93 ? 7.637 -11.603 0.172 1.00 87.75 93 GLN A CA 1
ATOM 712 C C . GLN A 1 93 ? 6.551 -10.535 0.321 1.00 87.75 93 GLN A C 1
ATOM 714 O O . GLN A 1 93 ? 6.027 -10.344 1.413 1.00 87.75 93 GLN A O 1
ATOM 719 N N . ILE A 1 94 ? 6.176 -9.858 -0.767 1.00 87.38 94 ILE A N 1
ATOM 720 C CA . ILE A 1 94 ? 5.112 -8.843 -0.755 1.00 87.38 94 ILE A CA 1
ATOM 721 C C . ILE A 1 94 ? 3.768 -9.467 -0.370 1.00 87.38 94 ILE A C 1
ATOM 723 O O . ILE A 1 94 ? 3.023 -8.881 0.414 1.00 87.38 94 ILE A O 1
ATOM 727 N N . ARG A 1 95 ? 3.487 -10.682 -0.844 1.00 90.50 95 ARG A N 1
ATOM 728 C CA . ARG A 1 95 ? 2.311 -11.461 -0.458 1.00 90.50 95 ARG A CA 1
ATOM 729 C C . ARG A 1 95 ? 2.322 -11.824 1.027 1.00 90.50 95 ARG A C 1
ATOM 731 O O . ARG A 1 95 ? 1.296 -11.692 1.683 1.00 90.50 95 ARG A O 1
ATOM 738 N N . ALA A 1 96 ? 3.462 -12.237 1.578 1.00 91.50 96 ALA A N 1
ATOM 739 C CA . ALA A 1 96 ? 3.580 -12.487 3.015 1.00 91.50 96 ALA A CA 1
ATOM 740 C C . ALA A 1 96 ? 3.388 -11.199 3.840 1.00 91.50 96 ALA A C 1
ATOM 742 O O . ALA A 1 96 ? 2.715 -11.213 4.869 1.00 91.50 96 ALA A O 1
ATOM 743 N N . ASN A 1 97 ? 3.921 -10.069 3.367 1.00 90.38 97 ASN A N 1
ATOM 744 C CA . ASN A 1 97 ? 3.760 -8.771 4.024 1.00 90.38 97 ASN A CA 1
ATOM 745 C C . ASN A 1 97 ? 2.304 -8.287 4.000 1.00 90.38 97 ASN A C 1
ATOM 747 O O . ASN A 1 97 ? 1.845 -7.720 4.987 1.00 90.38 97 ASN A O 1
ATOM 751 N N . LEU A 1 98 ? 1.565 -8.551 2.915 1.00 91.88 98 LEU A N 1
ATOM 752 C CA . LEU A 1 98 ? 0.131 -8.262 2.832 1.00 91.88 98 LEU A CA 1
ATOM 753 C C . LEU A 1 98 ? -0.626 -8.899 4.004 1.00 91.88 98 LEU A C 1
ATOM 755 O O . LEU A 1 98 ? -1.443 -8.233 4.638 1.00 91.88 98 LEU A O 1
ATOM 759 N N . ASP A 1 99 ? -0.339 -10.165 4.306 1.00 91.94 99 ASP A N 1
ATOM 760 C CA . ASP A 1 99 ? -0.996 -10.904 5.384 1.00 91.94 99 ASP A CA 1
ATOM 761 C C . ASP A 1 99 ? -0.708 -10.293 6.757 1.00 91.94 99 ASP A C 1
ATOM 763 O O . ASP A 1 99 ? -1.632 -10.100 7.553 1.00 91.94 99 ASP A O 1
ATOM 767 N N . THR A 1 100 ? 0.552 -9.934 7.004 1.00 92.56 100 THR A N 1
ATOM 768 C CA . THR A 1 100 ? 0.980 -9.247 8.229 1.00 92.56 100 THR A CA 1
ATOM 769 C C . THR A 1 100 ? 0.278 -7.899 8.375 1.00 92.56 100 THR A C 1
ATOM 771 O O . THR A 1 100 ? -0.400 -7.656 9.375 1.00 92.56 100 THR A O 1
ATOM 774 N N . CYS A 1 101 ? 0.349 -7.050 7.348 1.00 92.69 101 CYS A N 1
ATOM 775 C CA . CYS A 1 101 ? -0.231 -5.709 7.377 1.00 92.69 101 CYS A CA 1
ATOM 776 C C . CYS A 1 101 ? -1.753 -5.728 7.500 1.00 92.69 101 CYS A C 1
ATOM 778 O O . CYS A 1 101 ? -2.338 -4.905 8.206 1.00 92.69 101 CYS A O 1
ATOM 780 N N . TYR A 1 102 ? -2.409 -6.693 6.859 1.00 93.25 102 TYR A N 1
ATOM 781 C CA . TYR A 1 102 ? -3.837 -6.912 7.029 1.00 93.25 102 TYR A CA 1
ATOM 782 C C . TYR A 1 102 ? -4.193 -7.254 8.485 1.00 93.25 102 TYR A C 1
ATOM 784 O O . TYR A 1 102 ? -5.132 -6.687 9.054 1.00 93.25 102 TYR A O 1
ATOM 792 N N . GLY A 1 103 ? -3.419 -8.145 9.112 1.00 91.19 103 GLY A N 1
ATOM 793 C CA . GLY A 1 103 ? -3.580 -8.512 10.519 1.00 91.19 103 GLY A CA 1
ATOM 794 C C . GLY A 1 103 ? -3.423 -7.321 11.467 1.00 91.19 103 GLY A C 1
ATOM 795 O O . GLY A 1 103 ? -4.228 -7.147 12.381 1.00 91.19 103 GLY A O 1
ATOM 796 N N . GLU A 1 104 ? -2.441 -6.449 11.238 1.00 90.25 104 GLU A N 1
ATOM 797 C CA . GLU A 1 104 ? -2.200 -5.264 12.078 1.00 90.25 104 GLU A CA 1
ATOM 798 C C . GLU A 1 104 ? -3.302 -4.203 11.995 1.00 90.25 104 GLU A C 1
ATOM 800 O O . GLU A 1 104 ? -3.580 -3.483 12.964 1.00 90.25 104 GLU A O 1
ATOM 805 N N . VAL A 1 105 ? -3.917 -4.067 10.824 1.00 90.38 105 VAL A N 1
ATOM 806 C CA . VAL A 1 105 ? -5.001 -3.110 10.594 1.00 90.38 105 VAL A CA 1
ATOM 807 C C . VAL A 1 105 ? -6.295 -3.617 11.223 1.00 90.38 105 VAL A C 1
ATOM 809 O O . VAL A 1 105 ? -6.943 -2.879 11.964 1.00 90.38 105 VAL A O 1
ATOM 812 N N . THR A 1 106 ? -6.627 -4.890 11.004 1.00 87.06 106 THR A N 1
ATOM 813 C CA . THR A 1 106 ? -7.851 -5.512 11.535 1.00 87.06 106 THR A CA 1
ATOM 814 C C . THR A 1 106 ? -7.818 -5.681 13.053 1.00 87.06 106 THR A C 1
ATOM 816 O O . THR A 1 106 ? -8.800 -5.379 13.728 1.00 87.06 106 THR A O 1
ATOM 819 N N . SER A 1 107 ? -6.676 -6.075 13.624 1.00 86.50 107 SER A N 1
ATOM 820 C CA . SER A 1 107 ? -6.499 -6.161 15.084 1.00 86.50 107 SER A CA 1
ATOM 821 C C . SER A 1 107 ? -6.494 -4.797 15.780 1.00 86.50 107 SER A C 1
ATOM 823 O O . SER A 1 107 ? -6.806 -4.710 16.965 1.00 86.50 107 SER A O 1
ATOM 825 N N . GLY A 1 108 ? -6.175 -3.724 15.050 1.00 81.31 108 GLY A N 1
ATOM 826 C CA . GLY A 1 108 ? -6.143 -2.362 15.578 1.00 81.31 108 GLY A CA 1
ATOM 827 C C . GLY A 1 108 ? -7.517 -1.752 15.859 1.00 81.31 108 GLY A C 1
ATOM 828 O O . GLY A 1 108 ? -7.565 -0.670 16.437 1.00 81.31 108 GLY A O 1
ATOM 829 N N . GLY A 1 109 ? -8.616 -2.398 15.444 1.00 83.00 109 GLY A N 1
ATOM 830 C CA . GLY A 1 109 ? -9.975 -1.882 15.651 1.00 83.00 109 GLY A CA 1
ATOM 831 C C . GLY A 1 109 ? -10.230 -0.533 14.970 1.00 83.00 109 GLY A C 1
ATOM 832 O O . GLY A 1 109 ? -11.051 0.252 15.443 1.00 83.00 109 GLY A O 1
ATOM 833 N N . LEU A 1 110 ? -9.495 -0.237 13.894 1.00 86.25 110 LEU A N 1
ATOM 834 C CA . LEU A 1 110 ? -9.636 1.014 13.159 1.00 86.25 110 LEU A CA 1
ATOM 835 C C . LEU A 1 110 ? -10.967 1.024 12.406 1.00 86.25 110 LEU A C 1
ATOM 837 O O . LEU A 1 110 ? -11.316 0.053 11.741 1.00 86.25 110 LEU A O 1
ATOM 841 N N . THR A 1 111 ? -11.694 2.132 12.511 1.00 82.31 111 THR A N 1
ATOM 842 C CA . THR A 1 111 ? -12.987 2.340 11.836 1.00 82.31 111 THR A CA 1
ATOM 843 C C . THR A 1 111 ? -12.932 3.473 10.818 1.00 82.31 111 THR A C 1
ATOM 845 O O . THR A 1 111 ? -13.711 3.494 9.869 1.00 82.31 111 THR A O 1
ATOM 848 N N . ASP A 1 112 ? -11.988 4.398 10.990 1.00 89.94 112 ASP A N 1
ATOM 849 C CA . ASP A 1 112 ? -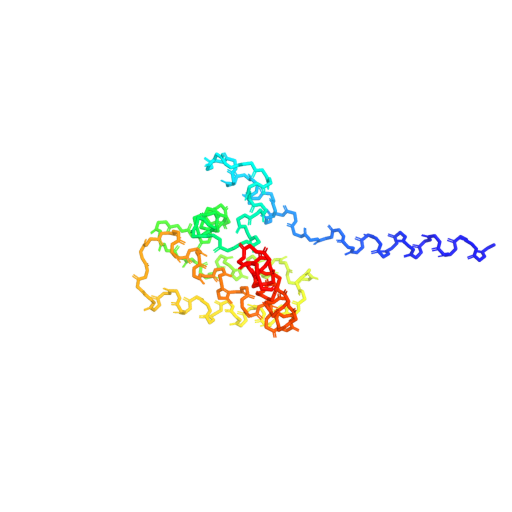11.760 5.498 10.067 1.00 89.94 112 ASP A CA 1
ATOM 850 C C . ASP A 1 112 ? -10.984 5.023 8.830 1.00 89.94 112 ASP A C 1
ATOM 852 O O . ASP A 1 112 ? -9.904 4.435 8.931 1.00 89.94 112 ASP A O 1
ATOM 856 N N . GLN A 1 113 ? -11.533 5.297 7.647 1.00 89.38 113 GLN A N 1
ATOM 857 C CA . GLN A 1 113 ? -10.968 4.844 6.376 1.00 89.38 113 GLN A CA 1
ATOM 858 C C . GLN A 1 113 ? -9.579 5.428 6.117 1.00 89.38 113 GLN A C 1
ATOM 860 O O . GLN A 1 113 ? -8.702 4.711 5.633 1.00 89.38 113 GLN A O 1
ATOM 865 N N . CYS A 1 114 ? -9.338 6.686 6.494 1.00 90.50 114 CYS A N 1
ATOM 866 C CA . CYS A 1 114 ? -8.030 7.313 6.340 1.00 90.50 114 CYS A CA 1
ATOM 867 C C . CYS A 1 114 ? -6.980 6.675 7.255 1.00 90.50 114 CYS A C 1
ATOM 869 O O . CYS A 1 114 ? -5.837 6.485 6.838 1.00 90.50 114 CYS A O 1
ATOM 871 N N . GLN A 1 115 ? -7.354 6.310 8.485 1.00 90.38 115 GLN A N 1
ATOM 872 C CA . GLN A 1 115 ? -6.479 5.577 9.402 1.00 90.38 115 GLN A CA 1
ATOM 873 C C . GLN A 1 115 ? -6.184 4.164 8.896 1.00 90.38 115 GLN A C 1
ATOM 875 O O . GLN A 1 115 ? -5.032 3.734 8.949 1.00 90.38 115 GLN A O 1
ATOM 880 N N . ILE A 1 116 ? -7.192 3.463 8.368 1.00 91.06 116 ILE A N 1
ATOM 881 C CA . ILE A 1 116 ? -7.031 2.140 7.750 1.00 91.06 116 ILE A CA 1
ATOM 882 C C . ILE A 1 116 ? -6.059 2.226 6.570 1.00 91.06 116 ILE A C 1
ATOM 884 O O . ILE A 1 116 ? -5.054 1.515 6.556 1.00 91.06 116 ILE A O 1
ATOM 888 N N . GLY A 1 117 ? -6.311 3.129 5.616 1.00 88.62 117 GLY A N 1
ATOM 889 C CA . GLY A 1 117 ? -5.460 3.315 4.440 1.00 88.62 117 GLY A CA 1
ATOM 890 C C . GLY A 1 117 ? -4.048 3.773 4.803 1.00 88.62 117 GLY A C 1
ATOM 891 O O . GLY A 1 117 ? -3.064 3.237 4.296 1.00 88.62 117 GLY A O 1
ATOM 892 N N . GLY A 1 118 ? -3.929 4.704 5.750 1.00 88.75 118 GLY A N 1
ATOM 893 C CA . GLY A 1 118 ? -2.649 5.165 6.277 1.00 88.75 118 GLY A CA 1
ATOM 894 C C . GLY A 1 118 ? -1.833 4.036 6.900 1.00 88.75 118 GLY A C 1
ATOM 895 O O . GLY A 1 118 ? -0.693 3.819 6.487 1.00 88.75 118 GLY A O 1
ATOM 896 N N . LYS A 1 119 ? -2.417 3.292 7.849 1.00 89.88 119 LYS A N 1
ATOM 897 C CA . LYS A 1 119 ? -1.731 2.210 8.568 1.00 89.88 119 LYS A CA 1
ATOM 898 C C . LYS A 1 119 ? -1.372 1.052 7.642 1.00 89.88 119 LYS A C 1
ATOM 900 O O . LYS A 1 119 ? -0.231 0.598 7.667 1.00 89.88 119 LYS A O 1
ATOM 905 N N . PHE A 1 120 ? -2.302 0.630 6.785 1.00 91.06 120 PHE A N 1
ATOM 906 C CA . PHE A 1 120 ? -2.063 -0.446 5.827 1.00 91.06 120 PHE A CA 1
ATOM 907 C C . PHE A 1 120 ? -0.899 -0.120 4.885 1.00 91.06 120 PHE A C 1
ATOM 909 O O . PHE A 1 120 ? 0.057 -0.889 4.779 1.00 91.06 120 PHE A O 1
ATOM 916 N N . SER A 1 121 ? -0.936 1.040 4.224 1.00 85.56 121 SER A N 1
ATOM 917 C CA . SER A 1 121 ? 0.121 1.414 3.283 1.00 85.56 121 SER A CA 1
ATOM 918 C C . SER A 1 121 ? 1.453 1.704 3.967 1.00 85.56 121 SER A C 1
ATOM 920 O O . SER A 1 121 ? 2.485 1.438 3.362 1.00 85.56 121 SER A O 1
ATOM 922 N N . THR A 1 122 ? 1.461 2.237 5.195 1.00 85.75 122 THR A N 1
ATOM 923 C CA . THR A 1 122 ? 2.708 2.430 5.954 1.00 85.75 122 THR A CA 1
ATOM 924 C C . THR A 1 122 ? 3.342 1.087 6.282 1.00 85.75 122 THR A C 1
ATOM 926 O O . THR A 1 122 ? 4.518 0.911 5.988 1.00 85.75 122 THR A O 1
ATOM 929 N N . CYS A 1 123 ? 2.567 0.111 6.765 1.00 89.75 123 CYS A N 1
ATOM 930 C CA . CYS A 1 123 ? 3.075 -1.239 7.001 1.00 89.75 123 CYS A CA 1
ATOM 931 C C . CYS A 1 123 ? 3.653 -1.856 5.714 1.00 89.75 123 CYS A C 1
ATOM 933 O O . CYS A 1 123 ? 4.796 -2.317 5.688 1.00 89.75 123 CYS A O 1
ATOM 935 N N . MET A 1 124 ? 2.921 -1.776 4.596 1.00 87.62 124 MET A N 1
ATOM 936 C CA . MET A 1 124 ? 3.423 -2.268 3.308 1.00 87.62 124 MET A CA 1
ATOM 937 C C . MET A 1 124 ? 4.707 -1.542 2.885 1.00 87.62 124 MET A C 1
ATOM 939 O O . MET A 1 124 ? 5.653 -2.173 2.413 1.00 87.62 124 MET A O 1
ATOM 943 N N . GLN A 1 125 ? 4.772 -0.222 3.070 1.00 82.44 125 GLN A N 1
ATOM 944 C CA . GLN A 1 125 ? 5.944 0.587 2.748 1.00 82.44 125 GLN A CA 1
ATOM 945 C C . GLN A 1 125 ? 7.147 0.222 3.616 1.00 82.44 125 GLN A C 1
ATOM 947 O O . GLN A 1 125 ? 8.246 0.111 3.084 1.00 82.44 125 GLN A O 1
ATOM 952 N N . GLU A 1 126 ? 6.977 0.015 4.917 1.00 83.56 126 GLU A N 1
ATOM 953 C CA . GLU A 1 126 ? 8.046 -0.411 5.824 1.00 83.56 126 GLU A CA 1
ATOM 954 C C . GLU A 1 126 ? 8.611 -1.769 5.413 1.00 83.56 126 GLU A C 1
ATOM 956 O O . GLU A 1 126 ? 9.827 -1.942 5.345 1.00 83.56 126 GLU A O 1
ATOM 961 N N . HIS A 1 127 ? 7.749 -2.703 5.022 1.00 80.56 127 HIS A N 1
ATOM 962 C CA . HIS A 1 127 ? 8.189 -4.017 4.576 1.00 80.56 127 HIS A CA 1
ATOM 963 C C . HIS A 1 127 ? 8.814 -4.025 3.170 1.00 80.56 127 HIS A C 1
ATOM 965 O O . HIS A 1 127 ? 9.728 -4.809 2.913 1.00 80.56 127 HIS A O 1
ATOM 971 N N . MET A 1 128 ? 8.380 -3.141 2.265 1.00 70.06 128 MET A N 1
ATOM 972 C CA . MET A 1 128 ? 8.996 -2.971 0.940 1.00 70.06 128 MET A CA 1
ATOM 973 C C . MET A 1 128 ? 10.310 -2.185 1.009 1.00 70.06 128 MET A C 1
ATOM 975 O O . MET A 1 128 ? 11.288 -2.518 0.341 1.00 70.06 128 MET A O 1
ATOM 979 N N . THR A 1 129 ? 10.354 -1.140 1.834 1.00 65.38 129 THR A N 1
ATOM 980 C CA . THR A 1 129 ? 11.552 -0.326 2.034 1.00 65.38 129 THR A CA 1
ATOM 981 C C . THR A 1 129 ? 12.513 -0.964 3.025 1.00 65.38 129 THR A C 1
ATOM 983 O O . THR A 1 129 ? 13.672 -0.613 2.985 1.00 65.38 129 THR A O 1
ATOM 986 N N . GLY A 1 130 ? 12.158 -1.961 3.835 1.00 49.19 130 GLY A N 1
ATOM 987 C CA . GLY A 1 130 ? 13.094 -2.632 4.754 1.00 49.19 130 GLY A CA 1
ATOM 988 C C . GLY A 1 130 ? 14.355 -3.215 4.091 1.00 49.19 130 GLY A C 1
ATOM 989 O O . GLY A 1 130 ? 15.370 -3.398 4.756 1.00 49.19 130 GLY A O 1
ATOM 990 N N . ILE A 1 131 ? 14.339 -3.421 2.769 1.00 46.34 131 ILE A N 1
ATOM 991 C CA . ILE A 1 131 ? 15.478 -3.917 1.977 1.00 46.34 131 ILE A CA 1
ATOM 992 C C . ILE A 1 131 ? 16.314 -2.761 1.358 1.00 46.34 131 ILE A C 1
ATOM 994 O O . ILE A 1 131 ? 17.450 -2.974 0.947 1.00 46.34 131 ILE A O 1
ATOM 998 N N . ALA A 1 132 ? 15.809 -1.514 1.343 1.00 43.88 132 ALA A N 1
ATOM 999 C CA . ALA A 1 132 ? 16.465 -0.323 0.754 1.00 43.88 132 ALA A CA 1
ATOM 1000 C C . ALA A 1 132 ? 16.363 0.988 1.589 1.00 43.88 132 ALA A C 1
ATOM 1002 O O . ALA A 1 132 ? 16.905 2.031 1.223 1.00 43.88 132 ALA A O 1
ATOM 1003 N N . GLY A 1 133 ? 15.676 0.963 2.725 1.00 39.66 133 GLY A N 1
ATOM 1004 C CA . GLY A 1 133 ? 15.120 2.104 3.458 1.00 39.66 133 GLY A CA 1
ATOM 1005 C C . GLY A 1 133 ? 15.951 2.530 4.660 1.00 39.66 133 GLY A C 1
ATOM 1006 O O . GLY A 1 133 ? 15.820 3.666 5.115 1.00 39.66 133 GLY A O 1
ATOM 1007 N N . LEU A 1 134 ? 16.901 1.695 5.095 1.00 39.19 134 LEU A N 1
ATOM 1008 C CA . LEU A 1 134 ? 17.963 2.131 6.006 1.00 39.19 134 LEU A CA 1
ATOM 1009 C C . LEU A 1 134 ? 18.846 3.223 5.372 1.00 39.19 134 LEU A C 1
ATOM 1011 O O . LEU A 1 134 ? 19.432 4.024 6.094 1.00 39.19 134 LEU A O 1
ATOM 1015 N N . ALA A 1 135 ? 18.889 3.328 4.039 1.00 39.25 135 ALA A N 1
ATOM 1016 C CA . ALA A 1 135 ? 19.640 4.379 3.354 1.00 39.25 135 ALA A CA 1
ATOM 1017 C C . ALA A 1 135 ? 18.846 5.689 3.172 1.00 39.25 135 ALA A C 1
ATOM 1019 O O . ALA A 1 135 ? 19.439 6.766 3.208 1.00 39.25 135 ALA A O 1
ATOM 1020 N N . MET A 1 136 ? 17.518 5.635 3.004 1.00 45.09 136 MET A N 1
ATOM 1021 C CA . MET A 1 136 ? 16.731 6.831 2.657 1.00 45.09 136 MET A CA 1
ATOM 1022 C C . MET A 1 136 ? 16.124 7.552 3.866 1.00 45.09 136 MET A C 1
ATOM 1024 O O . MET A 1 136 ? 16.155 8.782 3.898 1.00 45.09 136 MET A O 1
ATOM 1028 N N . ASN A 1 137 ? 15.674 6.838 4.906 1.00 44.50 137 ASN A N 1
ATOM 1029 C CA . ASN A 1 137 ? 15.156 7.498 6.114 1.00 44.50 137 ASN A CA 1
ATOM 1030 C C . ASN A 1 137 ? 16.272 8.143 6.956 1.00 44.50 137 ASN A C 1
ATOM 1032 O O . ASN A 1 137 ? 16.085 9.234 7.496 1.00 44.50 137 ASN A O 1
ATOM 1036 N N . GLY A 1 138 ? 17.467 7.539 6.994 1.00 39.91 138 GLY A N 1
ATOM 1037 C CA . GLY A 1 138 ? 18.635 8.133 7.658 1.00 39.91 138 GLY A CA 1
ATOM 1038 C C . GLY A 1 138 ? 19.139 9.405 6.963 1.00 39.91 138 GLY A C 1
ATOM 1039 O O . GLY A 1 138 ? 19.421 10.406 7.619 1.00 39.91 138 GLY A O 1
ATOM 1040 N N . ALA A 1 139 ? 19.190 9.410 5.627 1.00 42.41 139 ALA A N 1
ATOM 1041 C CA . ALA A 1 139 ? 19.647 10.570 4.859 1.00 42.41 139 ALA A CA 1
ATOM 1042 C C . ALA A 1 139 ? 18.628 11.729 4.837 1.00 42.41 139 ALA A C 1
ATOM 1044 O O . ALA A 1 139 ? 19.025 12.896 4.779 1.00 42.41 139 ALA A O 1
ATOM 1045 N N . PHE A 1 140 ? 17.323 11.439 4.912 1.00 42.47 140 PHE A N 1
ATOM 1046 C CA . PHE A 1 140 ? 16.274 12.465 4.892 1.00 42.47 140 PHE A CA 1
ATOM 1047 C C . PHE A 1 140 ? 16.068 13.136 6.261 1.00 42.47 140 PHE A C 1
ATOM 1049 O O . PHE A 1 140 ? 15.956 14.363 6.326 1.00 42.47 140 PHE A O 1
ATOM 1056 N N . GLN A 1 141 ? 16.134 12.376 7.363 1.00 43.59 141 GLN A N 1
ATOM 1057 C CA . GLN A 1 141 ? 16.138 12.945 8.720 1.00 43.59 141 GLN A CA 1
ATOM 1058 C C . GLN A 1 141 ? 17.358 13.856 8.946 1.00 43.59 141 GLN A C 1
ATOM 1060 O O . GLN A 1 141 ? 17.214 14.964 9.460 1.00 43.59 141 GLN A O 1
ATOM 1065 N N . LEU A 1 142 ? 18.548 13.469 8.465 1.00 42.97 142 LEU A N 1
ATOM 1066 C CA . LEU A 1 142 ? 19.748 14.309 8.579 1.00 42.97 142 LEU A CA 1
ATOM 1067 C C . LEU A 1 142 ? 19.665 15.603 7.755 1.00 42.97 142 LEU A C 1
ATOM 1069 O O . LEU A 1 142 ? 20.152 16.637 8.210 1.00 42.97 142 LEU A O 1
ATOM 1073 N N . ARG A 1 143 ? 19.009 15.599 6.584 1.00 43.00 143 ARG A N 1
ATOM 1074 C CA . ARG A 1 143 ? 18.781 16.835 5.810 1.00 43.00 143 ARG A CA 1
ATOM 1075 C C . ARG A 1 143 ? 17.820 17.799 6.505 1.00 43.00 143 ARG A C 1
ATOM 1077 O O . ARG A 1 143 ? 18.097 18.995 6.512 1.00 43.00 143 ARG A O 1
ATOM 1084 N N . ASN A 1 144 ? 16.744 17.306 7.119 1.00 42.97 144 ASN A N 1
ATOM 1085 C CA . ASN A 1 144 ? 15.812 18.160 7.867 1.00 42.97 144 ASN A CA 1
ATOM 1086 C C . ASN A 1 144 ? 16.425 18.707 9.166 1.00 42.97 144 ASN A C 1
ATOM 1088 O O . ASN A 1 144 ? 16.187 19.863 9.516 1.00 42.97 144 ASN A O 1
ATOM 1092 N N . VAL A 1 145 ? 17.275 17.931 9.848 1.00 51.62 145 VAL A N 1
ATOM 1093 C CA . VAL A 1 145 ? 18.046 18.427 11.000 1.00 51.62 145 VAL A CA 1
ATOM 1094 C C . VAL A 1 145 ? 19.083 19.468 10.557 1.00 51.62 145 VAL A C 1
ATOM 1096 O O . VAL A 1 145 ? 19.184 20.523 11.179 1.00 51.62 145 VAL A O 1
ATOM 1099 N N . ALA A 1 146 ? 19.786 19.250 9.440 1.00 50.19 146 ALA A N 1
ATOM 1100 C CA . ALA A 1 146 ? 20.751 20.214 8.902 1.00 50.19 146 ALA A CA 1
ATOM 1101 C C . ALA A 1 146 ? 20.095 21.529 8.434 1.00 50.19 146 ALA A C 1
ATOM 1103 O O . ALA A 1 146 ? 20.659 22.605 8.627 1.00 50.19 146 ALA A O 1
ATOM 1104 N N . GLN A 1 147 ? 18.887 21.471 7.863 1.00 52.62 147 GLN A N 1
ATOM 1105 C CA . GLN A 1 147 ? 18.140 22.674 7.482 1.00 52.62 147 GLN A CA 1
ATOM 1106 C C . GLN A 1 147 ? 17.569 23.434 8.686 1.00 52.62 147 GLN A C 1
ATOM 1108 O O . GLN A 1 147 ? 17.481 24.660 8.632 1.00 52.62 147 GLN A O 1
ATOM 1113 N N . ASN A 1 148 ? 17.235 22.747 9.784 1.00 45.91 148 ASN A N 1
ATOM 1114 C CA . ASN A 1 148 ? 16.840 23.416 11.024 1.00 45.91 148 ASN A CA 1
ATOM 1115 C C . ASN A 1 148 ? 18.033 24.037 11.762 1.00 45.91 148 ASN A C 1
ATOM 1117 O O . ASN A 1 148 ? 17.908 25.154 12.249 1.00 45.91 148 ASN A O 1
ATOM 1121 N N . LEU A 1 149 ? 19.205 23.395 11.784 1.00 47.66 149 LEU A N 1
ATOM 1122 C CA . LEU A 1 149 ? 20.400 23.966 12.426 1.00 47.66 149 LEU A CA 1
ATOM 1123 C C . LEU A 1 149 ? 20.856 25.273 11.758 1.00 47.66 149 LEU A C 1
ATOM 1125 O O . LEU A 1 149 ? 21.194 26.230 12.449 1.00 47.66 149 LEU A O 1
ATOM 1129 N N . ASN A 1 150 ? 20.728 25.378 10.433 1.00 48.06 150 ASN A N 1
ATOM 1130 C CA . ASN A 1 150 ? 21.054 26.606 9.699 1.00 48.06 150 ASN A CA 1
ATOM 1131 C C . ASN A 1 150 ? 20.055 27.758 9.952 1.00 48.06 150 ASN A C 1
ATOM 1133 O O . ASN A 1 150 ? 20.339 28.917 9.662 1.00 48.06 150 ASN A O 1
ATOM 1137 N N . LYS A 1 151 ? 18.876 27.452 10.511 1.00 48.53 151 LYS A N 1
ATOM 1138 C CA . LYS A 1 151 ? 17.871 28.440 10.931 1.00 48.53 151 LYS A CA 1
ATOM 1139 C C . LYS A 1 151 ? 18.097 28.950 12.360 1.00 48.53 151 LYS A C 1
ATOM 1141 O O . LYS A 1 151 ? 17.547 29.990 12.710 1.00 48.53 151 LYS A O 1
ATOM 1146 N N . PHE A 1 152 ? 18.906 28.245 13.157 1.00 45.53 152 PHE A N 1
ATOM 1147 C CA . PHE A 1 152 ? 19.232 28.594 14.545 1.00 45.53 152 PHE A CA 1
ATOM 1148 C C . PHE A 1 152 ? 20.652 29.150 14.742 1.00 45.53 152 PHE A C 1
ATOM 1150 O O . PHE A 1 152 ? 20.998 29.486 15.869 1.00 45.53 152 PHE A O 1
ATOM 1157 N N . GLY A 1 153 ? 21.436 29.324 13.672 1.00 47.22 153 GLY A N 1
ATOM 1158 C CA . GLY A 1 153 ? 22.689 30.086 13.715 1.00 47.22 153 GLY A CA 1
ATOM 1159 C C . GLY A 1 153 ? 23.728 29.535 14.697 1.00 47.22 153 GLY A C 1
ATOM 1160 O O . GLY A 1 153 ? 24.230 30.289 15.530 1.00 47.22 153 GLY A O 1
ATOM 1161 N N . LEU A 1 154 ? 24.031 28.238 14.594 1.00 39.03 154 LEU A N 1
ATOM 1162 C CA . LEU A 1 154 ? 25.242 27.625 15.151 1.00 39.03 154 LEU A CA 1
ATOM 1163 C C . LEU A 1 154 ? 26.222 27.297 14.025 1.00 39.03 154 LEU A C 1
ATOM 1165 O O . LEU A 1 154 ? 25.760 26.732 13.007 1.00 39.03 154 LEU A O 1
#

InterPro domains:
  IPR006170 Pheromone/general odorant binding protein [PF01395] (28-126)
  IPR006170 Pheromone/general odorant binding protein [SM00708] (27-128)
  IPR036728 Pheromone/general odorant binding protein superfamily [G3DSA:1.10.238.20] (17-136)
  IPR036728 Pheromone/general odorant binding protein superfamily [SSF47565] (23-129)

Secondary structure (DSSP, 8-state):
-HHHHHHHHHHHHHHHHT-S-HHHHHHHHHHHHHTT--HHHHHHHHHHT-TTHHHHHHHHHHHTTSEETTEE-HHHHHHHHHHTTTTSTTHHHHHHHHHHHHHHHHHTT---HHHHHHHHHHHHHHHHHTTTTTTHHHHHHHHHHHHHHHHHT-

Foldseek 3Di:
DVVVVVVVVVVVVVVLVPPPDPLLVVQLCVLCVVVVHDPVRSVVCVVVVPLCVLVSLLSSCVVLVQADQQDGNLVSVLVVLVVCVVVDPPSVQLNVLSVVQNCVLVVVPDRDSSVSSSSSVVSSCCSVCVVPVVVPVVVVVVVVVVVVVVVVPD

Sequence (154 aa):
MKRAFSVLCVFLILGYAYSIDLQFVSQMKECGSEMGFSPEQVMEMMAKNDGQVGCLRACVLEKLGALQNGNLDKNVLASLLEQNKDTIPNYEQIRANLDTCYGEVTSGGLTDQCQIGGKFSTCMQEHMTGIAGLAMNGAFQLRNVAQNLNKFGL

pLDDT: mean 75.04, std 17.68, range [39.03, 93.5]

Organism: NCBI:txid1570515

Radius of gyration: 19.0 Å; chains: 1; bounding box: 47×44×53 Å